Protein AF-A0A3D5G6C8-F1 (afdb_monomer)

Radius of gyration: 21.43 Å; Cα contacts (8 Å, |Δi|>4): 61; chains: 1; bounding box: 63×36×56 Å

Structure (mmCIF, N/CA/C/O backbone):
data_AF-A0A3D5G6C8-F1
#
_entry.id   AF-A0A3D5G6C8-F1
#
loop_
_atom_site.group_PDB
_atom_site.id
_atom_site.type_symbol
_atom_site.label_atom_id
_atom_site.label_alt_id
_atom_site.label_comp_id
_atom_site.label_asym_id
_atom_site.label_entity_id
_atom_site.label_seq_id
_atom_site.pdbx_PDB_ins_code
_atom_site.Cartn_x
_atom_site.Cartn_y
_atom_site.Cartn_z
_atom_site.occupancy
_atom_site.B_iso_or_equiv
_atom_site.auth_seq_id
_atom_site.auth_comp_id
_atom_site.auth_asym_id
_atom_site.auth_atom_id
_atom_site.pdbx_PDB_model_num
ATOM 1 N N . MET A 1 1 ? 30.459 7.943 -32.301 1.00 52.12 1 MET A N 1
ATOM 2 C CA . MET A 1 1 ? 30.209 8.505 -30.955 1.00 52.12 1 MET A CA 1
ATOM 3 C C . MET A 1 1 ? 28.908 9.311 -30.870 1.00 52.12 1 MET A C 1
ATOM 5 O O . MET A 1 1 ? 28.359 9.379 -29.791 1.00 52.12 1 MET A O 1
ATOM 9 N N . ILE A 1 2 ? 28.365 9.809 -31.990 1.00 54.75 2 ILE A N 1
ATOM 10 C CA . ILE A 1 2 ? 27.192 10.709 -32.051 1.00 54.75 2 ILE A CA 1
ATOM 11 C C . ILE A 1 2 ? 25.845 10.044 -31.658 1.00 54.75 2 ILE A C 1
ATOM 13 O O . ILE A 1 2 ? 25.001 10.694 -31.060 1.00 54.75 2 ILE A O 1
ATOM 17 N N . LYS A 1 3 ? 25.656 8.734 -31.893 1.00 56.06 3 LYS A N 1
ATOM 18 C CA . LYS A 1 3 ? 24.378 8.034 -31.607 1.00 56.06 3 LYS A CA 1
ATOM 19 C C . LYS A 1 3 ? 23.972 7.964 -30.126 1.00 56.06 3 LYS A C 1
ATOM 21 O O . LYS A 1 3 ? 22.786 7.968 -29.829 1.00 56.06 3 LYS A O 1
ATOM 26 N N . LYS A 1 4 ? 24.935 7.878 -29.199 1.00 59.69 4 LYS A N 1
ATOM 27 C CA . LYS A 1 4 ? 24.633 7.794 -27.755 1.00 59.69 4 LYS A CA 1
ATOM 28 C C . LYS A 1 4 ? 24.090 9.113 -27.204 1.00 59.69 4 LYS A C 1
ATOM 30 O O . LYS A 1 4 ? 23.279 9.105 -26.281 1.00 59.69 4 LYS A O 1
ATOM 35 N N . ASP A 1 5 ? 24.518 10.230 -27.781 1.00 65.62 5 ASP A N 1
ATOM 36 C CA . ASP A 1 5 ? 24.076 11.552 -27.347 1.00 65.62 5 ASP A CA 1
ATOM 37 C C . ASP A 1 5 ? 22.628 11.811 -27.802 1.00 65.62 5 ASP A C 1
ATOM 39 O O . ASP A 1 5 ? 21.833 12.333 -27.031 1.00 65.62 5 ASP A O 1
ATOM 43 N N . GLU A 1 6 ? 22.227 11.337 -28.987 1.00 71.25 6 GLU A N 1
ATOM 44 C CA . GLU A 1 6 ? 20.828 11.419 -29.445 1.00 71.25 6 GLU A CA 1
ATOM 45 C C . GLU A 1 6 ? 19.871 10.549 -28.612 1.00 71.25 6 GLU A C 1
ATOM 47 O O . GLU A 1 6 ? 18.798 11.013 -28.230 1.00 71.25 6 GLU A O 1
ATOM 52 N N . GLU A 1 7 ? 20.263 9.317 -28.267 1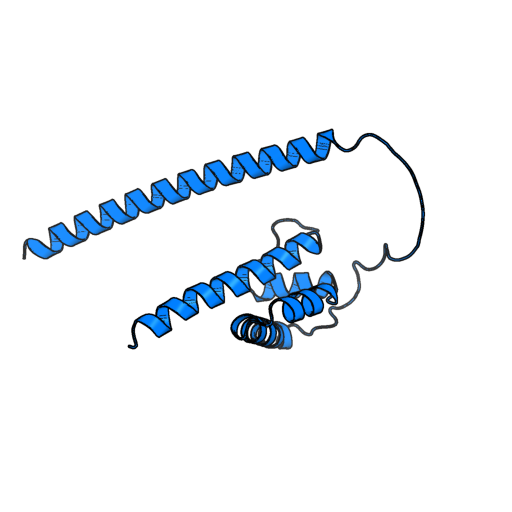.00 74.56 7 GLU A N 1
ATOM 53 C CA . GLU A 1 7 ? 19.451 8.427 -27.417 1.00 74.56 7 GLU A CA 1
ATOM 54 C C . GLU A 1 7 ? 19.250 9.005 -26.008 1.00 74.56 7 GLU A C 1
ATOM 56 O O . GLU A 1 7 ? 18.161 8.930 -25.443 1.00 74.56 7 GLU A O 1
ATOM 61 N N . THR A 1 8 ? 20.284 9.623 -25.430 1.00 78.19 8 THR A N 1
ATOM 62 C CA . THR A 1 8 ? 20.162 10.255 -24.106 1.00 78.19 8 THR A CA 1
ATOM 63 C C . THR A 1 8 ? 19.279 11.499 -24.132 1.00 78.19 8 THR A C 1
ATOM 65 O O . THR A 1 8 ? 18.521 11.710 -23.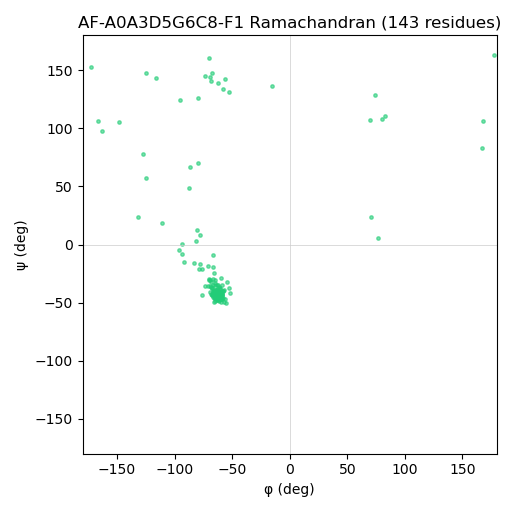186 1.00 78.19 8 THR A O 1
ATOM 68 N N . VAL A 1 9 ? 19.311 12.286 -25.211 1.00 81.12 9 VAL A N 1
ATOM 69 C CA . VAL A 1 9 ? 18.403 13.428 -25.401 1.00 81.12 9 VAL A CA 1
ATOM 70 C C . VAL A 1 9 ? 16.950 12.960 -25.516 1.00 81.12 9 VAL A C 1
ATOM 72 O O . VAL A 1 9 ? 16.093 13.504 -24.820 1.00 81.12 9 VAL A O 1
ATOM 75 N N . GLN A 1 10 ? 16.680 11.907 -26.292 1.00 83.88 10 GLN A N 1
ATOM 76 C CA . GLN A 1 10 ? 15.334 11.325 -26.404 1.00 83.88 10 GLN A CA 1
ATOM 77 C C . GLN A 1 10 ? 14.820 10.804 -25.056 1.00 83.88 10 GLN A C 1
ATOM 79 O O . GLN A 1 10 ? 13.696 11.103 -24.661 1.00 83.88 10 GLN A O 1
ATOM 84 N N . LEU A 1 11 ? 15.660 10.111 -24.282 1.00 85.81 11 LEU A N 1
ATOM 85 C CA . LEU A 1 11 ? 15.288 9.652 -22.939 1.00 85.81 11 LEU A CA 1
ATOM 86 C C . LEU A 1 11 ? 14.993 10.817 -21.979 1.00 85.81 11 LEU A C 1
ATOM 88 O O . LEU A 1 11 ? 14.120 10.708 -21.118 1.00 85.81 11 LEU A O 1
ATOM 92 N N . VAL A 1 12 ? 15.701 11.944 -22.101 1.00 88.69 12 VAL A N 1
ATOM 93 C CA . VAL A 1 12 ? 15.432 13.148 -21.297 1.00 88.69 12 VAL A CA 1
ATOM 94 C C . VAL A 1 12 ? 14.097 13.793 -21.681 1.00 88.69 12 VAL A C 1
ATOM 96 O O . VAL A 1 12 ? 13.377 14.267 -20.792 1.00 88.69 12 VAL A O 1
ATOM 99 N N . GLU A 1 13 ? 13.738 13.785 -22.964 1.00 90.00 13 GLU A N 1
ATOM 100 C CA . GLU A 1 13 ? 12.421 14.224 -23.437 1.00 90.00 13 GLU A CA 1
ATOM 101 C C . GLU A 1 13 ? 11.307 13.314 -22.911 1.00 90.00 13 GLU A C 1
ATOM 103 O O . GLU A 1 13 ? 10.369 13.814 -22.288 1.00 90.00 13 GLU A O 1
ATOM 108 N N . GLU A 1 14 ? 11.458 11.992 -23.023 1.00 87.19 14 GLU A N 1
ATOM 109 C CA . GLU A 1 14 ? 10.498 11.019 -22.482 1.00 87.19 14 GLU A CA 1
ATOM 110 C C . GLU A 1 14 ? 10.316 11.176 -20.962 1.00 87.19 14 GLU A C 1
ATOM 112 O O . GLU A 1 14 ? 9.196 11.187 -20.445 1.00 87.19 14 GLU A O 1
ATOM 117 N N . ILE A 1 15 ? 11.409 11.374 -20.213 1.00 92.44 15 ILE A N 1
ATOM 118 C CA . ILE A 1 15 ? 11.350 11.653 -18.769 1.00 92.44 15 ILE A CA 1
ATOM 119 C C . ILE A 1 15 ? 10.576 12.946 -18.491 1.00 92.44 15 ILE A C 1
ATOM 121 O O . ILE A 1 15 ? 9.852 13.038 -17.494 1.00 92.44 15 ILE A O 1
ATOM 125 N N . SER A 1 16 ? 10.749 13.964 -19.330 1.00 89.19 16 SER A N 1
ATOM 126 C CA . SER A 1 16 ? 10.074 15.253 -19.173 1.00 89.19 16 SER A CA 1
ATOM 127 C C . SER A 1 16 ? 8.576 15.134 -19.452 1.00 89.19 16 SER A C 1
ATOM 129 O O . SER A 1 16 ? 7.771 15.650 -18.673 1.00 89.19 16 SER A O 1
ATOM 131 N N . GLU A 1 17 ? 8.195 14.375 -20.477 1.00 93.25 17 GLU A N 1
ATOM 132 C CA . GLU A 1 17 ? 6.800 14.071 -20.793 1.00 93.25 17 GLU A CA 1
ATOM 133 C C . GLU A 1 17 ? 6.126 13.272 -19.665 1.00 93.25 17 GLU A C 1
ATOM 135 O O . GLU A 1 17 ? 5.065 13.657 -19.165 1.00 93.25 17 GLU A O 1
ATOM 140 N N . LEU A 1 18 ? 6.786 12.226 -19.154 1.00 91.25 18 LEU A N 1
ATOM 141 C CA . LEU A 1 18 ? 6.285 11.442 -18.020 1.00 91.25 18 LEU A CA 1
ATOM 142 C C . LEU A 1 18 ? 6.110 12.291 -16.751 1.00 91.25 18 LEU A C 1
ATOM 144 O O . LEU A 1 18 ? 5.139 12.111 -16.006 1.00 91.25 18 LEU A O 1
ATOM 148 N N . LYS A 1 19 ? 7.011 13.249 -16.500 1.00 93.19 19 LYS A N 1
ATOM 149 C CA . LYS A 1 19 ? 6.880 14.202 -15.385 1.00 93.19 19 LYS A CA 1
ATOM 150 C C . LYS A 1 19 ? 5.662 15.109 -15.547 1.00 93.19 19 LYS A C 1
ATOM 152 O O . LYS A 1 19 ? 4.991 15.385 -14.549 1.00 93.19 19 LYS A O 1
ATOM 157 N N . GLU A 1 20 ? 5.353 15.555 -16.761 1.00 89.88 20 GLU A N 1
ATOM 158 C CA . GLU A 1 20 ? 4.153 16.357 -17.021 1.00 89.88 20 GLU A CA 1
ATOM 159 C C . GLU A 1 20 ? 2.866 15.553 -16.846 1.00 89.88 20 GLU A C 1
ATOM 161 O O . GLU A 1 20 ? 1.947 16.015 -16.160 1.00 89.88 20 GLU A O 1
ATOM 166 N N . ILE A 1 21 ? 2.829 14.313 -17.340 1.00 91.69 21 ILE A N 1
ATOM 167 C CA . ILE A 1 21 ? 1.700 13.400 -17.117 1.00 91.69 21 ILE A CA 1
ATOM 168 C C . ILE A 1 21 ? 1.477 13.198 -15.612 1.00 91.69 21 ILE A C 1
ATOM 170 O O . ILE A 1 21 ? 0.353 13.323 -15.117 1.00 91.69 21 ILE A O 1
ATOM 174 N N . LEU A 1 22 ? 2.543 12.961 -14.842 1.00 91.19 22 LEU A N 1
ATOM 175 C CA . LEU A 1 22 ? 2.454 12.772 -13.393 1.00 91.19 22 LEU A CA 1
ATOM 176 C C . LEU A 1 22 ? 1.958 14.034 -12.667 1.00 91.19 22 LEU A C 1
ATOM 178 O O . LEU A 1 22 ? 1.138 13.942 -11.744 1.00 91.19 22 LEU A O 1
ATOM 182 N N . ARG A 1 23 ? 2.393 15.224 -13.102 1.00 92.75 23 ARG A N 1
ATOM 183 C CA . ARG A 1 23 ? 1.868 16.506 -12.602 1.00 92.75 23 ARG A CA 1
ATOM 184 C C . ARG A 1 23 ? 0.384 16.659 -12.909 1.00 92.75 23 ARG A C 1
ATOM 186 O O . ARG A 1 23 ? -0.374 17.110 -12.050 1.00 92.75 23 ARG A O 1
ATOM 193 N N . GLU A 1 24 ? -0.056 16.284 -14.103 1.00 89.06 24 GLU A N 1
ATOM 194 C CA . GLU A 1 24 ? -1.461 16.371 -14.487 1.00 89.06 24 GLU A CA 1
ATOM 195 C C . GLU A 1 24 ? -2.345 15.408 -13.690 1.00 89.06 24 GLU A C 1
ATOM 197 O O . GLU A 1 24 ? -3.379 15.823 -13.158 1.00 89.06 24 GLU A O 1
ATOM 202 N N . VAL A 1 25 ? -1.915 14.154 -13.535 1.00 92.06 25 VAL A N 1
ATOM 203 C CA . VAL A 1 25 ? -2.598 13.160 -12.697 1.00 92.06 25 VAL A CA 1
ATOM 204 C C . VAL A 1 25 ? -2.695 13.655 -11.256 1.00 92.06 25 VAL A C 1
ATOM 206 O O . VAL A 1 25 ? -3.773 13.596 -10.665 1.00 92.06 25 VAL A O 1
ATOM 209 N N . SER A 1 26 ? -1.620 14.236 -10.717 1.00 88.75 26 SER A N 1
ATOM 210 C CA . SER A 1 26 ? -1.617 14.830 -9.374 1.00 88.75 26 SER A CA 1
ATOM 211 C C . SER A 1 26 ? -2.636 15.969 -9.254 1.00 88.75 26 SER A C 1
ATOM 213 O O . SER A 1 26 ? -3.429 15.997 -8.316 1.00 88.75 26 SER A O 1
ATOM 215 N N . ARG A 1 27 ? -2.698 16.879 -10.240 1.00 92.62 27 ARG A N 1
ATOM 216 C CA . ARG A 1 27 ? -3.702 17.961 -10.285 1.00 92.62 27 ARG A CA 1
ATOM 217 C C . ARG A 1 27 ? -5.133 17.415 -10.335 1.00 92.62 27 ARG A C 1
ATOM 219 O O . ARG A 1 27 ? -6.010 17.931 -9.638 1.00 92.62 27 ARG A O 1
ATOM 226 N N . LYS A 1 28 ? -5.381 16.386 -11.151 1.00 91.19 28 LYS A N 1
ATOM 227 C CA . LYS A 1 28 ? -6.688 15.719 -11.268 1.00 91.19 28 LYS A CA 1
ATOM 228 C C . LYS A 1 28 ? -7.087 15.049 -9.952 1.00 91.19 28 LYS A C 1
ATOM 230 O O . LYS A 1 28 ? -8.215 15.244 -9.502 1.00 91.19 28 LYS A O 1
ATOM 235 N N . LEU A 1 29 ? -6.158 14.354 -9.298 1.00 87.00 29 LEU A N 1
ATOM 236 C CA . LEU A 1 29 ? -6.380 13.726 -7.998 1.00 87.00 29 LEU A CA 1
ATOM 237 C C . LEU A 1 29 ? -6.762 14.762 -6.933 1.00 87.00 29 LEU A C 1
ATOM 239 O O . LEU A 1 29 ? -7.805 14.620 -6.300 1.00 87.00 29 LEU A O 1
ATOM 243 N N . THR A 1 30 ? -6.007 15.859 -6.814 1.00 87.38 30 THR A N 1
ATOM 244 C CA . THR A 1 30 ? -6.315 16.944 -5.866 1.00 87.38 30 THR A CA 1
ATOM 245 C C . THR A 1 30 ? -7.707 17.538 -6.101 1.00 87.38 30 THR A C 1
ATOM 247 O O . THR A 1 30 ? -8.438 17.821 -5.146 1.00 87.38 30 THR A O 1
ATOM 250 N N . ARG A 1 31 ? -8.125 17.714 -7.364 1.00 86.00 31 ARG A N 1
ATOM 251 C CA . ARG A 1 31 ? -9.479 18.197 -7.699 1.00 86.00 31 ARG A CA 1
ATOM 252 C C . ARG A 1 31 ? -10.561 17.226 -7.228 1.00 86.00 31 ARG A C 1
ATOM 254 O O . ARG A 1 31 ? -11.519 17.673 -6.598 1.00 86.00 31 ARG A O 1
ATOM 261 N N . ILE A 1 32 ? -10.385 15.928 -7.482 1.00 86.38 32 ILE A N 1
ATOM 262 C CA . ILE A 1 32 ? -11.312 14.875 -7.041 1.00 86.38 32 ILE A CA 1
ATOM 263 C C . ILE A 1 32 ? -11.397 14.853 -5.513 1.00 86.38 32 ILE A C 1
ATOM 265 O O . ILE A 1 32 ? -12.491 14.904 -4.958 1.00 86.38 32 ILE A O 1
ATOM 269 N N . GLU A 1 33 ? -10.262 14.863 -4.813 1.00 79.25 33 GLU A N 1
ATOM 270 C CA . GLU A 1 33 ? -10.231 14.901 -3.348 1.00 79.25 33 GLU A CA 1
ATOM 271 C C . GLU A 1 33 ? -10.959 16.128 -2.788 1.00 79.25 33 GLU A C 1
ATOM 273 O O . GLU A 1 33 ? -11.704 16.029 -1.812 1.00 79.25 33 GLU A O 1
ATOM 278 N N . THR A 1 34 ? -10.788 17.285 -3.429 1.00 80.06 34 THR A N 1
ATOM 279 C CA . THR A 1 34 ? -11.464 18.528 -3.038 1.00 80.06 34 THR A CA 1
ATOM 280 C C . THR A 1 34 ? -12.975 18.453 -3.285 1.00 80.06 34 THR A C 1
ATOM 282 O O . THR A 1 34 ? -13.760 18.966 -2.486 1.00 80.06 34 THR A O 1
ATOM 285 N N . GLN A 1 35 ? -13.414 17.820 -4.375 1.00 76.12 35 GLN A N 1
ATOM 286 C CA . GLN A 1 35 ? -14.836 17.595 -4.658 1.00 76.12 35 GLN A CA 1
ATOM 287 C C . GLN A 1 35 ? -15.464 16.611 -3.669 1.00 76.12 35 GLN A C 1
ATOM 289 O O . GLN A 1 35 ? -16.533 16.896 -3.138 1.00 76.12 35 GLN A O 1
ATOM 294 N N . VAL A 1 36 ? -14.779 15.514 -3.343 1.00 77.19 36 VAL A N 1
ATOM 295 C CA . VAL A 1 36 ? -15.241 14.540 -2.345 1.00 77.19 36 VAL A CA 1
ATOM 296 C C . VAL A 1 36 ? -15.358 15.189 -0.966 1.00 77.19 36 VAL A C 1
ATOM 298 O O . VAL A 1 36 ? -16.388 15.041 -0.314 1.00 77.19 36 VAL A O 1
ATOM 301 N N . LYS A 1 37 ? -14.360 15.973 -0.533 1.00 72.62 37 LYS A N 1
ATOM 302 C CA . LYS A 1 37 ? -14.416 16.700 0.750 1.00 72.62 37 LYS A CA 1
ATOM 303 C C . LYS A 1 37 ? -15.613 17.651 0.824 1.00 72.62 37 LYS A C 1
ATOM 305 O O . LYS A 1 37 ? -16.316 17.653 1.828 1.00 72.62 37 LYS A O 1
ATOM 310 N N . ARG A 1 38 ? -15.873 18.415 -0.244 1.00 65.81 38 ARG A N 1
ATOM 311 C CA . ARG A 1 38 ? -17.012 19.349 -0.310 1.00 65.81 38 ARG A CA 1
ATOM 312 C C . ARG A 1 38 ? -18.367 18.639 -0.414 1.00 65.81 38 ARG A C 1
ATOM 314 O O . ARG A 1 38 ? -19.337 19.092 0.187 1.00 65.81 38 ARG A O 1
ATOM 321 N N . GLY A 1 39 ? -18.436 17.513 -1.126 1.00 54.97 39 GLY A N 1
ATOM 322 C CA . GLY A 1 39 ? -19.646 16.692 -1.226 1.00 54.97 39 GLY A CA 1
ATOM 323 C C . GLY A 1 39 ? -20.019 16.017 0.097 1.00 54.97 39 GLY A C 1
ATOM 324 O O . GLY A 1 39 ? -21.191 15.976 0.459 1.00 54.97 39 GLY A O 1
ATOM 325 N N . VAL A 1 40 ? -19.024 15.573 0.871 1.00 53.56 40 VAL A N 1
ATOM 326 C CA . VAL A 1 40 ? -19.234 14.961 2.195 1.00 53.56 40 VAL A CA 1
ATOM 327 C C . VAL A 1 40 ? -19.743 15.977 3.224 1.00 53.56 40 VAL A C 1
ATOM 329 O O . VAL A 1 40 ? -20.561 15.620 4.067 1.00 53.56 40 VAL A O 1
ATOM 332 N N . THR A 1 41 ? -19.349 17.252 3.135 1.00 49.94 41 THR A N 1
ATOM 333 C CA . THR A 1 41 ? -19.885 18.301 4.024 1.00 49.94 41 THR A CA 1
ATOM 334 C C . THR A 1 41 ? -21.296 18.763 3.654 1.00 49.94 41 THR A C 1
ATOM 336 O O . THR A 1 41 ? -21.991 19.291 4.513 1.00 49.94 41 THR A O 1
ATOM 339 N N . SER A 1 42 ? -21.746 18.557 2.409 1.00 45.69 42 SER A N 1
ATOM 340 C CA . SER A 1 42 ? -23.072 19.009 1.953 1.00 45.69 42 SER A CA 1
ATOM 341 C C . SER A 1 42 ? -24.184 17.964 2.113 1.00 45.69 42 SER A C 1
ATOM 343 O O . SER A 1 42 ? -25.354 18.326 2.034 1.00 45.69 42 SER A O 1
ATOM 345 N N . ALA A 1 43 ? -23.849 16.689 2.337 1.00 47.19 43 ALA A N 1
ATOM 346 C CA . ALA A 1 43 ? -24.827 15.614 2.547 1.00 47.19 43 ALA A CA 1
ATOM 347 C C . ALA A 1 43 ? -25.111 15.315 4.035 1.00 47.19 43 ALA A C 1
ATOM 349 O O . ALA A 1 43 ? -25.980 14.507 4.352 1.00 47.19 43 ALA A O 1
ATOM 350 N N . ALA A 1 44 ? -24.404 15.965 4.964 1.00 43.91 44 ALA A N 1
ATOM 351 C CA . ALA A 1 44 ? -24.624 15.808 6.400 1.00 43.91 44 ALA A CA 1
ATOM 352 C C . ALA A 1 44 ? -25.723 16.766 6.889 1.00 43.91 44 ALA A C 1
ATOM 354 O O . ALA A 1 44 ? -25.477 17.724 7.618 1.00 43.91 44 ALA A O 1
ATOM 355 N N . SER A 1 45 ? -26.958 16.548 6.447 1.00 42.69 45 SER A N 1
ATOM 356 C CA . SER A 1 45 ? -28.139 17.206 7.007 1.00 42.69 45 SER A CA 1
ATOM 357 C C . SER A 1 45 ? -29.340 16.271 6.907 1.00 42.69 45 SER A C 1
ATOM 359 O O . SER A 1 45 ? -29.937 16.174 5.842 1.00 42.69 45 SER A O 1
ATOM 361 N N . LYS A 1 46 ? -29.722 15.695 8.063 1.00 46.09 46 LYS A N 1
ATOM 362 C CA . LYS A 1 46 ? -30.972 14.947 8.342 1.00 46.09 46 LYS A CA 1
ATOM 363 C C . LYS A 1 46 ? -30.970 13.535 7.706 1.00 46.09 46 LYS A C 1
ATOM 365 O O . LYS A 1 46 ? -30.611 13.386 6.553 1.00 46.09 46 LYS A O 1
ATOM 370 N N . THR A 1 47 ? -31.253 12.420 8.382 1.00 40.91 47 THR A N 1
ATOM 371 C CA . THR A 1 47 ? -32.251 12.124 9.422 1.00 40.91 47 THR A CA 1
ATOM 372 C C . THR A 1 47 ? -32.002 10.713 9.990 1.00 40.91 47 THR A C 1
ATOM 374 O O . THR A 1 47 ? -31.598 9.824 9.250 1.00 40.91 47 THR A O 1
ATOM 377 N N . SER A 1 48 ? -32.414 10.530 11.248 1.00 36.19 48 SER A N 1
ATOM 378 C CA . SER A 1 48 ? -33.033 9.323 11.828 1.00 36.19 48 SER A CA 1
ATOM 379 C C . SER A 1 48 ? -32.176 8.124 12.265 1.00 36.19 48 SER A C 1
ATOM 381 O O . SER A 1 48 ? -31.695 7.317 11.478 1.00 36.19 48 SER A O 1
ATOM 383 N N . GLU A 1 49 ? -32.118 8.027 13.593 1.00 47.81 49 GLU A N 1
ATOM 384 C CA . GLU A 1 49 ? -32.077 6.876 14.504 1.00 47.81 49 GLU A CA 1
ATOM 385 C C . GLU A 1 49 ? -32.457 5.493 13.947 1.00 47.81 49 GLU A C 1
ATOM 387 O O . GLU A 1 49 ? -33.497 5.350 13.305 1.00 47.81 49 GLU A O 1
ATOM 392 N N . LEU A 1 50 ? -31.666 4.468 14.316 1.00 45.47 50 LEU A N 1
ATOM 393 C CA . LEU A 1 50 ? -32.056 3.280 15.118 1.00 45.47 50 LEU A CA 1
ATOM 394 C C . LEU A 1 50 ? -30.850 2.300 15.262 1.00 45.47 50 LEU A C 1
ATOM 396 O O . LEU A 1 50 ? -29.838 2.485 14.585 1.00 45.47 50 LEU A O 1
ATOM 400 N N . PRO A 1 51 ? -30.860 1.343 16.219 1.00 56.88 51 PRO A N 1
ATOM 401 C CA . PRO A 1 51 ? -29.806 1.221 17.223 1.00 56.88 51 PRO A CA 1
ATOM 402 C C . PRO A 1 51 ? -29.154 -0.173 17.263 1.00 56.88 51 PRO A C 1
ATOM 404 O O . PRO A 1 51 ? -29.818 -1.184 17.070 1.00 56.88 51 PRO A O 1
ATO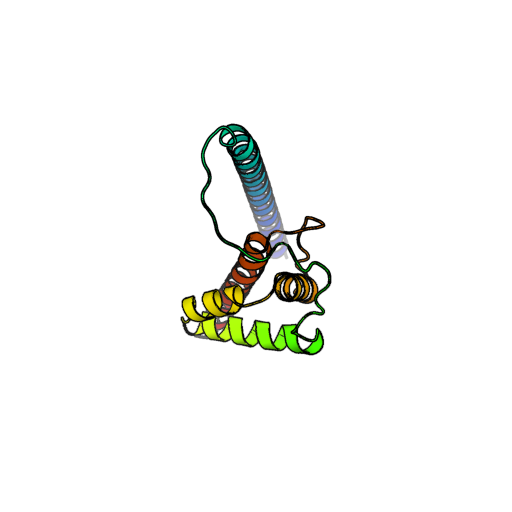M 407 N N . ASN A 1 52 ? -27.862 -0.231 17.581 1.00 33.69 52 ASN A N 1
ATOM 408 C CA . ASN A 1 52 ? -27.207 -1.286 18.375 1.00 33.69 52 ASN A CA 1
ATOM 409 C C . ASN A 1 52 ? -25.697 -1.094 18.231 1.00 33.69 52 ASN A C 1
ATOM 411 O O . ASN A 1 52 ? -25.142 -1.173 17.144 1.00 33.69 52 ASN A O 1
ATOM 415 N N . SER A 1 53 ? -25.054 -0.604 19.284 1.00 35.59 53 SER A N 1
ATOM 416 C CA . SER A 1 53 ? -24.380 -1.439 20.286 1.00 35.59 53 SER A CA 1
ATOM 417 C C . SER A 1 53 ? -22.980 -1.844 19.832 1.00 35.59 53 SER A C 1
ATOM 419 O O . SER A 1 53 ? -22.822 -2.691 18.966 1.00 35.59 53 SER A O 1
ATOM 421 N N . GLN A 1 54 ? -22.001 -1.255 20.534 1.00 43.75 54 GLN A N 1
ATOM 422 C CA . GLN A 1 54 ? -20.629 -1.745 20.729 1.00 43.75 54 GLN A CA 1
ATOM 423 C C . GLN A 1 54 ? -19.768 -1.700 19.446 1.00 43.75 54 GLN A C 1
ATOM 425 O O . GLN A 1 54 ? -19.944 -2.481 18.529 1.00 43.75 54 GLN A O 1
ATOM 430 N N . THR A 1 55 ? -18.792 -0.810 19.271 1.00 43.62 55 THR A N 1
ATOM 431 C CA . THR A 1 55 ? -17.701 -0.491 20.196 1.00 43.62 55 THR A CA 1
ATOM 432 C C . THR A 1 55 ? -17.067 0.854 19.817 1.00 43.62 55 THR A C 1
ATOM 434 O O . THR A 1 55 ? -16.162 0.952 18.992 1.00 43.62 55 THR A O 1
ATOM 437 N N . ALA A 1 56 ? -17.490 1.919 20.495 1.00 42.84 56 ALA A N 1
ATOM 438 C CA . ALA A 1 56 ? -16.619 3.062 20.743 1.00 42.84 56 ALA A CA 1
ATOM 439 C C . ALA A 1 56 ? -15.704 2.704 21.924 1.00 42.84 56 AL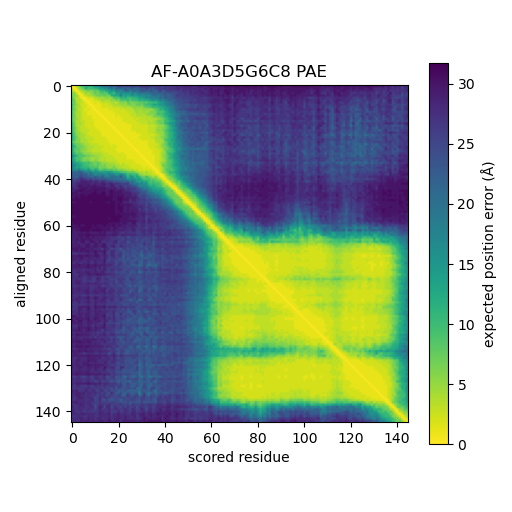A A C 1
ATOM 441 O O . ALA A 1 56 ? -15.896 3.173 23.037 1.00 42.84 56 ALA A O 1
ATOM 442 N N . ALA A 1 57 ? -14.768 1.786 21.703 1.00 47.25 57 ALA A N 1
ATOM 443 C CA . ALA A 1 57 ? -13.684 1.483 22.626 1.00 47.25 57 ALA A CA 1
ATOM 444 C C . ALA A 1 57 ? -12.667 0.636 21.865 1.00 47.25 57 ALA A C 1
ATOM 446 O O . ALA A 1 57 ? -12.944 -0.514 21.540 1.00 47.25 57 ALA A O 1
ATOM 447 N N . ASP A 1 58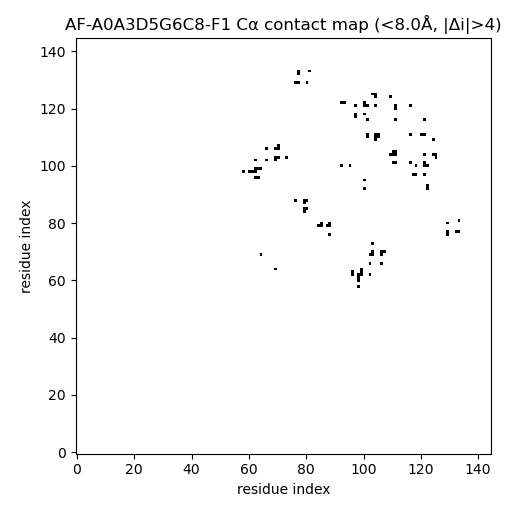 ? -11.531 1.227 21.509 1.00 41.44 58 ASP A N 1
ATOM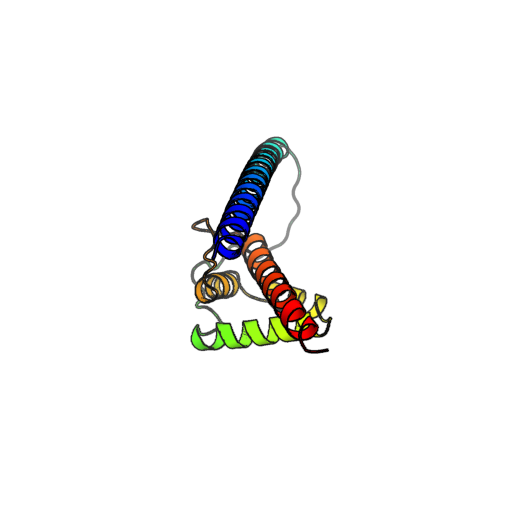 448 C CA . ASP A 1 58 ? -10.251 0.838 22.108 1.00 41.44 58 ASP A CA 1
ATOM 449 C C . ASP A 1 58 ? -9.098 1.435 21.285 1.00 41.44 58 ASP A C 1
ATOM 451 O O . ASP A 1 58 ? -8.514 0.804 20.409 1.00 41.44 58 ASP A O 1
ATOM 455 N N . VAL A 1 59 ? -8.768 2.698 21.565 1.00 46.16 59 VAL A N 1
ATOM 456 C CA . VAL A 1 59 ? -7.529 3.339 21.080 1.00 46.16 59 VAL A CA 1
ATOM 457 C C . VAL A 1 59 ? -6.322 2.878 21.931 1.00 46.16 59 VAL A C 1
ATOM 459 O O . VAL A 1 59 ? -5.222 3.403 21.797 1.00 46.16 59 VAL A O 1
ATOM 462 N N . LYS A 1 60 ? -6.495 1.886 22.820 1.00 45.16 60 LYS A N 1
ATOM 463 C CA . LYS A 1 60 ? -5.458 1.358 23.715 1.00 45.16 60 LYS A CA 1
ATOM 464 C C . LYS A 1 60 ? -5.372 -0.176 23.712 1.00 45.16 60 LYS A C 1
ATOM 466 O O . LYS A 1 60 ? -4.827 -0.740 24.660 1.00 45.16 60 LYS A O 1
ATOM 471 N N . LYS A 1 61 ? -5.822 -0.860 22.653 1.00 45.69 61 LYS A N 1
ATOM 472 C CA . LYS A 1 61 ? -5.533 -2.292 22.518 1.00 45.69 61 LYS A CA 1
ATOM 473 C C . LYS A 1 61 ? -4.111 -2.470 21.997 1.00 45.69 61 LYS A C 1
ATOM 475 O O . LYS A 1 61 ? -3.814 -1.893 20.944 1.00 45.69 61 LYS A O 1
ATOM 480 N N . PRO A 1 62 ? -3.243 -3.251 22.667 1.00 51.12 62 PRO A N 1
ATOM 481 C CA . PRO A 1 62 ? -2.007 -3.695 22.040 1.00 51.12 62 PRO A CA 1
ATOM 482 C C . PRO A 1 62 ? -2.356 -4.425 20.739 1.00 51.12 62 PRO A C 1
ATOM 484 O O . PRO A 1 62 ? -3.389 -5.097 20.659 1.00 51.12 62 PRO A O 1
ATOM 487 N N . ALA A 1 63 ? -1.530 -4.242 19.710 1.00 56.81 63 ALA A N 1
ATOM 488 C CA . ALA A 1 63 ? -1.684 -4.978 18.464 1.00 56.81 63 ALA A CA 1
ATOM 489 C C . ALA A 1 63 ? -1.733 -6.480 18.784 1.00 56.81 63 ALA A C 1
ATOM 491 O O . ALA A 1 63 ? -0.904 -6.982 19.544 1.00 56.81 63 ALA A O 1
ATOM 492 N N . ASN A 1 64 ? -2.718 -7.189 18.230 1.00 65.44 64 ASN A N 1
ATOM 493 C CA . ASN A 1 64 ? -2.748 -8.649 18.334 1.00 65.44 64 ASN A CA 1
ATOM 494 C C . ASN A 1 64 ? -1.641 -9.263 17.464 1.00 65.44 64 ASN A C 1
ATOM 496 O O . ASN A 1 64 ? -1.285 -10.424 17.649 1.00 65.44 64 ASN A O 1
ATOM 500 N N . LEU A 1 65 ? -1.117 -8.487 16.509 1.00 67.25 65 LEU A N 1
ATOM 501 C CA . LEU A 1 65 ? 0.044 -8.835 15.707 1.00 67.25 65 LEU A CA 1
ATOM 502 C C . LEU A 1 65 ? 1.330 -8.242 16.310 1.00 67.25 65 LEU A C 1
ATOM 504 O O . LEU A 1 65 ? 1.416 -7.019 16.449 1.00 67.25 65 LEU A O 1
ATOM 508 N N . PRO A 1 66 ? 2.361 -9.052 16.604 1.00 73.69 66 PRO A N 1
ATOM 509 C CA . PRO A 1 66 ? 3.690 -8.518 16.877 1.00 73.69 66 PRO A CA 1
ATOM 510 C C . PRO A 1 66 ? 4.294 -7.945 15.588 1.00 73.69 66 PRO A C 1
ATOM 512 O O . PRO A 1 66 ? 4.093 -8.503 14.507 1.00 73.69 66 PRO A O 1
ATOM 515 N N . ALA A 1 67 ? 5.053 -6.850 15.705 1.00 71.75 67 ALA A N 1
ATOM 516 C CA . ALA A 1 67 ? 5.673 -6.157 14.567 1.00 71.75 67 ALA A CA 1
ATOM 517 C C . ALA A 1 67 ? 6.497 -7.109 13.677 1.00 71.75 67 ALA A C 1
ATOM 519 O O . ALA A 1 67 ? 6.411 -7.058 12.453 1.00 71.75 67 ALA A O 1
ATOM 520 N N . GLU A 1 68 ? 7.188 -8.065 14.299 1.00 76.50 68 GLU A N 1
ATOM 521 C CA . GLU A 1 68 ? 7.997 -9.095 13.637 1.00 76.50 68 GLU A CA 1
ATOM 522 C C . GLU A 1 68 ? 7.194 -9.986 12.670 1.00 76.50 68 GLU A C 1
ATOM 524 O O . GLU A 1 68 ? 7.733 -10.460 11.673 1.00 76.50 68 GLU A O 1
ATOM 529 N N . GLN A 1 69 ? 5.895 -10.192 12.918 1.00 82.25 69 GLN A N 1
ATOM 530 C CA . GLN A 1 69 ? 5.036 -11.047 12.085 1.00 82.25 69 GLN A CA 1
ATOM 531 C C . GLN A 1 69 ? 4.285 -10.276 10.994 1.00 82.25 69 GLN A C 1
ATOM 533 O O . GLN A 1 69 ? 3.661 -10.880 10.122 1.00 82.25 69 GLN A O 1
ATOM 538 N N . VAL A 1 70 ? 4.335 -8.943 11.000 1.00 86.19 70 VAL A N 1
ATOM 539 C CA . VAL A 1 70 ? 3.557 -8.104 10.075 1.00 86.19 70 VAL A CA 1
ATOM 540 C C . VAL A 1 70 ? 3.932 -8.359 8.622 1.00 86.19 70 VAL A C 1
ATOM 542 O O . VAL A 1 70 ? 3.047 -8.517 7.778 1.00 86.19 70 VAL A O 1
ATOM 545 N N . LEU A 1 71 ? 5.233 -8.441 8.333 1.00 86.31 71 LEU A N 1
ATOM 546 C CA . LEU A 1 71 ? 5.728 -8.707 6.983 1.00 86.31 71 LEU A CA 1
ATOM 547 C C . LEU A 1 71 ? 5.335 -10.106 6.507 1.00 86.31 71 LEU A C 1
ATOM 549 O O . LEU A 1 71 ? 4.910 -10.260 5.364 1.00 86.31 71 LEU A O 1
ATOM 553 N N . GLN A 1 72 ? 5.397 -11.107 7.388 1.00 87.69 72 GLN A N 1
ATOM 554 C CA . GLN A 1 72 ? 4.977 -12.471 7.069 1.00 87.69 72 GLN A CA 1
ATOM 555 C C . GLN A 1 72 ? 3.481 -12.529 6.735 1.00 87.69 72 GLN A C 1
ATOM 557 O O . GLN A 1 72 ? 3.096 -13.066 5.698 1.00 87.69 72 GLN A O 1
ATOM 562 N N . VAL A 1 73 ? 2.635 -11.912 7.563 1.00 89.81 73 VAL A N 1
ATOM 563 C CA . VAL A 1 73 ? 1.185 -11.859 7.324 1.00 89.81 73 VAL A CA 1
ATOM 564 C C . VAL A 1 73 ? 0.867 -11.094 6.040 1.00 89.81 73 VAL A C 1
ATOM 566 O O . VAL A 1 73 ? 0.003 -11.512 5.269 1.00 89.81 73 VAL A O 1
ATOM 569 N N . TYR A 1 74 ? 1.571 -9.995 5.767 1.00 92.19 74 TYR A N 1
ATOM 570 C CA . TYR A 1 74 ? 1.430 -9.279 4.502 1.00 92.19 74 TYR A CA 1
ATOM 571 C C . TYR A 1 74 ? 1.797 -10.161 3.298 1.00 92.19 74 TYR A C 1
ATOM 573 O O . TYR A 1 74 ? 1.057 -10.187 2.314 1.00 92.19 74 TYR A O 1
ATOM 581 N N . GLU A 1 75 ? 2.898 -10.908 3.373 1.00 91.25 75 GLU A N 1
ATOM 582 C CA . GLU A 1 75 ? 3.326 -11.820 2.309 1.00 91.25 75 GLU A CA 1
ATOM 583 C C . GLU A 1 75 ? 2.309 -12.942 2.058 1.00 91.25 75 GLU A C 1
ATOM 585 O O . GLU A 1 75 ? 1.981 -13.231 0.905 1.00 91.25 75 GLU A O 1
ATOM 590 N N . GLU A 1 76 ? 1.712 -13.506 3.110 1.00 92.19 76 GLU A N 1
ATOM 591 C CA . GLU A 1 76 ? 0.615 -14.472 2.980 1.00 92.19 76 GLU A CA 1
ATOM 592 C C . GLU A 1 76 ? -0.604 -13.870 2.267 1.00 92.19 76 GLU A C 1
ATOM 594 O O . GLU A 1 76 ? -1.181 -14.494 1.370 1.00 92.19 76 GLU A O 1
ATOM 599 N N . LEU A 1 77 ? -0.994 -12.642 2.629 1.00 92.88 77 LEU A N 1
ATOM 600 C CA . LEU A 1 77 ? -2.087 -11.923 1.968 1.00 92.88 77 LEU A CA 1
ATOM 601 C C . LEU A 1 77 ? -1.761 -11.638 0.499 1.00 92.88 77 LEU A C 1
ATOM 603 O O . LEU A 1 77 ? -2.614 -11.821 -0.374 1.00 92.88 77 LEU A O 1
ATOM 607 N N . ARG A 1 78 ? -0.520 -11.241 0.202 1.00 93.31 78 ARG A N 1
ATOM 608 C CA . ARG A 1 78 ? -0.052 -11.008 -1.165 1.00 93.31 78 ARG A CA 1
ATOM 609 C C . ARG A 1 78 ? -0.098 -12.288 -1.996 1.00 93.31 78 ARG A C 1
ATOM 611 O O . ARG A 1 78 ? -0.566 -12.251 -3.133 1.00 93.31 78 ARG A O 1
ATOM 618 N N . LEU A 1 79 ? 0.347 -13.416 -1.444 1.00 91.94 79 LEU A N 1
ATOM 619 C CA . LEU A 1 79 ? 0.347 -14.702 -2.140 1.00 91.94 79 LEU A CA 1
ATOM 620 C C . LEU A 1 79 ? -1.079 -15.205 -2.399 1.00 91.94 79 LEU A C 1
ATOM 622 O O . LEU A 1 79 ? -1.378 -15.677 -3.495 1.00 91.94 79 LEU A O 1
ATOM 626 N N . LYS A 1 80 ? -1.995 -15.034 -1.439 1.00 89.69 80 LYS A N 1
ATOM 627 C CA . LYS A 1 80 ? -3.424 -15.316 -1.648 1.00 89.69 80 LYS A CA 1
ATOM 628 C C . LYS A 1 80 ? -4.007 -14.468 -2.777 1.00 89.69 80 LYS A C 1
ATOM 630 O O . LYS A 1 80 ? -4.677 -15.012 -3.653 1.00 89.69 80 LYS A O 1
ATOM 635 N N . ALA A 1 81 ? -3.699 -13.171 -2.808 1.00 90.44 81 ALA A N 1
ATOM 636 C CA . ALA A 1 81 ? -4.115 -12.298 -3.903 1.00 90.44 81 ALA A CA 1
ATOM 637 C C . ALA A 1 81 ? -3.508 -12.730 -5.253 1.00 90.44 81 ALA A C 1
ATOM 639 O O . ALA A 1 81 ? -4.226 -12.759 -6.250 1.00 90.44 81 ALA A O 1
ATOM 640 N N . LYS A 1 82 ? -2.231 -13.151 -5.287 1.00 89.06 82 LYS A N 1
ATOM 641 C CA . LYS A 1 82 ? -1.588 -13.727 -6.488 1.00 89.06 82 LYS A CA 1
ATOM 642 C C . LYS A 1 82 ? -2.350 -14.949 -7.012 1.00 89.06 82 LYS A C 1
ATOM 644 O O . LYS A 1 82 ? -2.518 -15.090 -8.217 1.00 89.06 82 LYS A O 1
ATOM 649 N N . ASN A 1 83 ? -2.846 -15.792 -6.109 1.00 90.00 83 ASN A N 1
ATOM 650 C CA . ASN A 1 83 ? -3.601 -17.007 -6.426 1.00 90.00 83 ASN A CA 1
ATOM 651 C C . ASN A 1 83 ? -5.085 -16.746 -6.759 1.00 90.00 83 ASN A C 1
ATOM 653 O O . ASN A 1 83 ? -5.881 -17.682 -6.770 1.00 90.00 83 ASN A O 1
ATOM 657 N N . GLY A 1 84 ? -5.490 -15.488 -6.977 1.00 88.12 84 GLY A N 1
ATOM 658 C CA . GLY A 1 84 ? -6.871 -15.120 -7.306 1.00 88.12 84 GLY A CA 1
ATOM 659 C C . GLY A 1 84 ? -7.839 -15.135 -6.117 1.00 88.12 84 GLY A C 1
ATOM 660 O O . GLY A 1 84 ? -9.033 -14.901 -6.292 1.00 88.12 84 GLY A O 1
ATOM 661 N N . LYS A 1 85 ? -7.351 -15.353 -4.890 1.00 90.88 85 LYS A N 1
ATOM 662 C CA . LYS A 1 85 ? -8.160 -15.391 -3.658 1.00 90.88 85 LYS A CA 1
ATOM 663 C C . LYS A 1 85 ? -8.332 -13.996 -3.050 1.00 90.88 85 LYS A C 1
ATOM 665 O O . LYS A 1 85 ? -8.108 -13.790 -1.858 1.00 90.88 85 LYS A O 1
ATOM 670 N N . GLU A 1 86 ? -8.711 -13.010 -3.864 1.00 88.25 86 GLU A N 1
ATOM 671 C CA . GLU A 1 86 ? -8.843 -11.616 -3.407 1.00 88.25 86 GLU A CA 1
ATOM 672 C C . GLU A 1 86 ? -9.907 -11.448 -2.313 1.00 88.25 86 GLU A C 1
ATOM 674 O O . GLU A 1 86 ? -9.737 -10.642 -1.399 1.00 88.25 86 GLU A O 1
ATOM 679 N N . GLN A 1 87 ? -10.991 -12.221 -2.380 1.00 89.06 87 GLN A N 1
ATOM 680 C CA . GLN A 1 87 ? -12.071 -12.157 -1.399 1.00 89.06 87 GLN A CA 1
ATOM 681 C C . GLN A 1 87 ? -11.603 -12.607 -0.003 1.00 89.06 87 GLN A C 1
ATOM 683 O O . GLN A 1 87 ? -11.851 -11.904 0.975 1.00 89.06 87 GLN A O 1
ATOM 688 N N . GLU A 1 88 ? -10.821 -13.690 0.082 1.00 89.69 88 GLU A N 1
ATOM 689 C CA . GLU A 1 88 ? -10.230 -14.166 1.345 1.00 89.69 88 GLU A CA 1
ATOM 690 C C . GLU A 1 88 ? -9.285 -13.118 1.964 1.00 89.69 88 GLU A C 1
ATOM 692 O O . GLU A 1 88 ? -9.224 -12.952 3.183 1.00 89.69 88 GLU A O 1
ATOM 697 N N . VAL A 1 89 ? -8.546 -12.382 1.125 1.00 90.88 89 VAL A N 1
ATOM 698 C CA . VAL A 1 89 ? -7.660 -11.291 1.567 1.00 90.88 89 VAL A CA 1
ATOM 699 C C . VAL A 1 89 ? -8.472 -10.152 2.176 1.00 90.88 89 VAL A C 1
ATOM 701 O O . VAL A 1 89 ? -8.125 -9.644 3.244 1.00 90.88 89 VAL A O 1
ATOM 704 N N . ARG A 1 90 ? -9.578 -9.768 1.528 1.00 91.50 90 ARG A N 1
ATOM 705 C CA . ARG A 1 90 ? -10.480 -8.724 2.031 1.00 91.50 90 ARG A CA 1
ATOM 706 C C . ARG A 1 90 ? -11.121 -9.133 3.351 1.00 91.50 90 ARG A C 1
ATOM 708 O O . ARG A 1 90 ? -11.129 -8.335 4.281 1.00 91.50 90 ARG A O 1
ATOM 715 N N . GLU A 1 91 ? -11.610 -10.362 3.458 1.00 91.50 91 GLU A N 1
ATOM 716 C CA . GLU A 1 91 ? -12.193 -10.889 4.695 1.00 91.50 91 GLU A CA 1
ATOM 717 C C . GLU A 1 91 ? -11.175 -10.888 5.833 1.00 91.50 91 GLU A C 1
ATOM 719 O O . GLU A 1 91 ? -11.452 -10.360 6.911 1.00 91.50 91 GLU A O 1
ATOM 724 N N . LYS A 1 92 ? -9.950 -11.360 5.576 1.00 90.50 92 LYS A N 1
ATOM 725 C CA . LYS A 1 92 ? -8.883 -11.342 6.579 1.00 90.50 92 LYS A CA 1
ATOM 726 C C . LYS A 1 92 ? -8.573 -9.920 7.052 1.00 90.50 92 LYS A C 1
ATOM 728 O O . LYS A 1 92 ? -8.543 -9.684 8.257 1.00 90.50 92 LYS A O 1
ATOM 733 N N . LEU A 1 93 ? -8.432 -8.959 6.141 1.00 90.50 93 LEU A N 1
ATOM 734 C CA . LEU A 1 93 ? -8.201 -7.553 6.495 1.00 90.50 93 LEU A CA 1
ATOM 735 C C . LEU A 1 93 ? -9.399 -6.902 7.210 1.00 90.50 93 LEU A C 1
ATOM 737 O O . LEU A 1 93 ? -9.207 -6.010 8.033 1.00 90.50 93 LEU A O 1
ATOM 741 N N . LEU A 1 94 ? -10.634 -7.341 6.939 1.00 89.00 94 LEU A N 1
ATOM 742 C CA . LEU A 1 94 ? -11.828 -6.867 7.648 1.00 89.00 94 LEU A CA 1
ATOM 743 C C . LEU A 1 94 ? -11.888 -7.354 9.100 1.00 89.00 94 LEU A C 1
ATOM 745 O O . LEU A 1 94 ? -12.444 -6.640 9.936 1.00 89.00 94 LEU A O 1
ATOM 749 N N . THR A 1 95 ? -11.322 -8.529 9.392 1.00 88.81 95 THR A N 1
ATOM 750 C CA . THR A 1 95 ? -11.231 -9.076 10.759 1.00 88.81 95 THR A CA 1
ATOM 751 C C . THR A 1 95 ? -10.120 -8.448 11.603 1.00 88.81 95 THR A C 1
ATOM 753 O O . THR A 1 95 ? -10.144 -8.571 12.826 1.00 88.81 95 THR A O 1
ATOM 756 N N . MET A 1 96 ? -9.153 -7.766 10.981 1.00 87.56 96 MET A N 1
ATOM 757 C CA . MET A 1 96 ? -8.048 -7.119 11.694 1.00 87.56 96 MET A CA 1
ATOM 758 C C . MET A 1 96 ? -8.506 -5.856 12.427 1.00 87.56 96 MET A C 1
ATOM 760 O O . MET A 1 96 ? -9.370 -5.105 11.956 1.00 87.56 96 MET A O 1
ATOM 764 N N . SER A 1 97 ? -7.903 -5.601 13.590 1.00 87.62 97 SER A N 1
ATOM 765 C CA . SER A 1 97 ? -8.189 -4.386 14.349 1.00 87.62 97 SER A CA 1
ATOM 766 C C . SER A 1 97 ? -7.623 -3.149 13.642 1.00 87.62 97 SER A C 1
ATOM 768 O O . SER A 1 97 ? -6.718 -3.235 12.811 1.00 87.62 97 SER A O 1
ATOM 770 N N . ALA A 1 98 ? -8.138 -1.965 13.984 1.00 85.88 98 ALA A N 1
ATOM 771 C CA . ALA A 1 98 ? -7.586 -0.712 13.468 1.00 85.88 98 ALA A CA 1
ATOM 772 C C . ALA A 1 98 ? -6.102 -0.542 13.848 1.00 85.88 98 ALA A C 1
ATOM 774 O O . ALA A 1 98 ? -5.329 -0.037 13.038 1.00 85.88 98 ALA A O 1
ATOM 775 N N . THR A 1 99 ? -5.706 -1.014 15.034 1.00 85.81 99 THR A N 1
ATOM 776 C CA . THR A 1 99 ? -4.314 -1.017 15.497 1.00 85.81 99 THR A CA 1
ATOM 777 C C . THR A 1 99 ? -3.437 -1.924 14.637 1.00 85.81 99 THR A C 1
ATOM 779 O O . THR A 1 99 ? -2.376 -1.488 14.202 1.00 85.81 99 THR A O 1
ATOM 782 N N . ASP A 1 100 ? -3.894 -3.143 14.329 1.00 84.75 100 ASP A N 1
ATOM 783 C CA . ASP A 1 100 ? -3.139 -4.095 13.498 1.00 84.75 100 ASP A CA 1
ATOM 784 C C . ASP A 1 100 ? -2.975 -3.576 12.061 1.00 84.75 100 ASP A C 1
ATOM 786 O O . ASP A 1 100 ? -1.901 -3.674 11.471 1.00 84.75 100 ASP A O 1
ATOM 790 N N . LEU A 1 101 ? -4.028 -2.969 11.501 1.00 89.69 101 LEU A N 1
ATOM 791 C CA . LEU A 1 101 ? -3.978 -2.350 10.174 1.00 89.69 101 LEU A CA 1
ATOM 792 C C . LEU A 1 101 ? -3.036 -1.140 10.145 1.00 89.69 101 LEU A C 1
ATOM 794 O O . LEU A 1 101 ? -2.309 -0.953 9.169 1.00 89.69 101 LEU A O 1
ATOM 798 N N . ASN A 1 102 ? -3.028 -0.328 11.206 1.00 89.62 102 ASN A N 1
ATOM 799 C CA . ASN A 1 102 ? -2.115 0.805 11.327 1.00 89.62 102 ASN A CA 1
ATOM 800 C C . ASN A 1 102 ? -0.660 0.344 11.441 1.00 89.62 102 ASN A C 1
ATOM 802 O O . ASN A 1 102 ? 0.197 0.863 10.732 1.00 89.62 102 ASN A O 1
ATOM 806 N N . LEU A 1 103 ? -0.401 -0.660 12.284 1.00 88.38 103 LEU A N 1
ATOM 807 C CA . LEU A 1 103 ? 0.912 -1.286 12.411 1.00 88.38 103 LEU A CA 1
ATOM 808 C C . LEU A 1 103 ? 1.387 -1.810 11.050 1.00 88.38 103 LEU A C 1
ATOM 810 O O . LEU A 1 103 ? 2.488 -1.488 10.619 1.00 88.38 103 LEU A O 1
ATOM 814 N N . MET A 1 104 ? 0.515 -2.509 10.319 1.00 90.62 104 MET A N 1
ATOM 815 C CA . MET A 1 104 ? 0.820 -2.988 8.973 1.00 90.62 104 MET A CA 1
ATOM 816 C C . MET A 1 104 ? 1.152 -1.860 7.996 1.00 90.62 104 MET A C 1
ATOM 818 O O . MET A 1 104 ? 2.090 -1.980 7.215 1.00 90.62 104 MET A O 1
ATOM 822 N N . CYS A 1 105 ? 0.440 -0.737 8.048 1.00 89.06 105 CYS A N 1
ATOM 823 C CA . CYS A 1 105 ? 0.759 0.415 7.208 1.00 89.06 105 CYS A CA 1
ATOM 824 C C . CYS A 1 105 ? 2.138 1.013 7.540 1.00 89.06 105 CYS A C 1
ATOM 826 O O . CYS A 1 105 ? 2.875 1.375 6.623 1.00 89.06 105 CYS A O 1
ATOM 828 N N . CYS A 1 106 ? 2.502 1.089 8.823 1.00 88.94 106 CYS A N 1
ATOM 829 C CA . CYS A 1 106 ? 3.806 1.582 9.268 1.00 88.94 106 CYS A CA 1
ATOM 830 C C . CYS A 1 106 ? 4.956 0.670 8.819 1.00 88.94 106 CYS A C 1
ATOM 832 O O . CYS A 1 106 ? 5.895 1.162 8.196 1.00 88.94 106 CYS A O 1
ATOM 834 N N . GLU A 1 107 ? 4.855 -0.641 9.052 1.00 88.62 107 GLU A N 1
ATOM 835 C CA . GLU A 1 107 ? 5.899 -1.612 8.673 1.00 88.62 107 GLU A CA 1
ATOM 836 C C . GLU A 1 107 ? 6.091 -1.709 7.153 1.00 88.62 107 GLU A C 1
ATOM 838 O O . GLU A 1 107 ? 7.191 -1.938 6.660 1.00 88.62 107 GLU A O 1
ATOM 843 N N . LEU A 1 108 ? 5.029 -1.477 6.373 1.00 86.94 108 LEU A N 1
ATOM 844 C CA . LEU A 1 108 ? 5.104 -1.453 4.909 1.00 86.94 108 LEU A CA 1
ATOM 845 C C . LEU A 1 108 ? 5.619 -0.118 4.339 1.00 86.94 108 LEU A C 1
ATOM 847 O O . LEU A 1 108 ? 5.650 0.047 3.115 1.00 86.94 108 LEU A O 1
ATOM 851 N N . GLY A 1 109 ? 5.995 0.840 5.194 1.00 86.69 109 GLY A N 1
ATOM 852 C CA . GLY A 1 109 ? 6.494 2.155 4.786 1.00 86.69 109 GLY A CA 1
ATOM 853 C C . GLY A 1 109 ? 5.421 3.066 4.184 1.00 86.69 109 GLY A C 1
ATOM 854 O O . GLY A 1 109 ? 5.733 3.966 3.406 1.00 86.69 109 GLY A O 1
ATOM 855 N N . MET A 1 110 ? 4.149 2.835 4.515 1.00 88.06 110 MET A N 1
ATOM 856 C CA . MET A 1 110 ? 3.002 3.609 4.031 1.00 88.06 110 MET A CA 1
ATOM 857 C C . MET A 1 110 ? 2.173 4.161 5.199 1.00 88.06 110 MET A C 1
ATOM 859 O O . MET A 1 110 ? 0.973 3.873 5.292 1.00 88.06 110 MET A O 1
ATOM 863 N N . PRO A 1 111 ? 2.779 4.938 6.115 1.00 85.69 111 PRO A N 1
ATOM 864 C CA . PRO A 1 111 ? 2.056 5.473 7.255 1.00 85.69 111 PRO A CA 1
ATOM 865 C C . PRO A 1 111 ? 0.861 6.310 6.769 1.00 85.69 111 PRO A C 1
ATOM 867 O O . PRO A 1 111 ? 1.000 7.124 5.847 1.00 85.69 111 PRO A O 1
ATOM 870 N N . PRO A 1 112 ? -0.334 6.132 7.352 1.00 83.69 112 PRO A N 1
ATOM 871 C CA . PRO A 1 112 ? -1.500 6.892 6.934 1.00 83.69 112 PRO A CA 1
ATOM 872 C C . PRO A 1 112 ? -1.293 8.396 7.167 1.00 83.69 112 PRO A C 1
ATOM 874 O O . PRO A 1 112 ? -0.802 8.812 8.211 1.00 83.69 112 PRO A O 1
ATOM 877 N N . SER A 1 113 ? -1.717 9.238 6.221 1.00 78.69 113 SER A N 1
ATOM 878 C CA . SER A 1 113 ? -1.438 10.688 6.247 1.00 78.69 113 SER A CA 1
ATOM 879 C C . SER A 1 113 ? -2.115 11.466 7.388 1.00 78.69 113 SER A C 1
ATOM 881 O O . SER A 1 113 ? -1.851 12.651 7.569 1.00 78.69 113 SER A O 1
ATOM 883 N N . SER A 1 114 ? -3.026 10.840 8.133 1.00 78.12 114 SER A N 1
ATOM 884 C CA . SER A 1 114 ? -3.778 11.454 9.229 1.00 78.12 114 SER A CA 1
ATOM 885 C C . SER A 1 114 ? -3.446 10.779 10.552 1.00 78.12 114 SER A C 1
ATOM 887 O O . SER A 1 114 ? -3.379 9.557 10.591 1.00 78.12 114 SER A O 1
ATOM 889 N N . LYS A 1 115 ? -3.389 11.552 11.644 1.00 71.25 115 LYS A N 1
ATOM 890 C CA . LYS A 1 115 ? -3.138 11.050 13.009 1.00 71.25 115 LYS A CA 1
ATOM 891 C C . LYS A 1 115 ? -4.103 9.936 13.456 1.00 71.25 115 LYS A C 1
ATOM 893 O O . LYS A 1 115 ? -3.698 9.063 14.207 1.00 71.25 115 LYS A O 1
ATOM 898 N N . ASN A 1 116 ? -5.354 9.969 12.987 1.00 74.31 116 ASN A N 1
ATOM 899 C CA . ASN A 1 116 ? -6.379 8.952 13.252 1.00 74.31 116 ASN A CA 1
ATOM 900 C C . ASN A 1 116 ? -6.988 8.475 11.925 1.00 74.31 116 ASN A C 1
ATOM 902 O O . ASN A 1 116 ? -8.057 8.947 11.526 1.00 74.31 116 ASN A O 1
ATOM 906 N N . PRO A 1 117 ? -6.290 7.603 11.186 1.00 82.94 117 PRO A N 1
ATOM 907 C CA . PRO A 1 117 ? -6.786 7.112 9.914 1.00 82.94 117 PRO A CA 1
ATOM 908 C C . PRO A 1 117 ? -8.000 6.209 10.122 1.00 82.94 117 PRO A C 1
ATOM 910 O O . PRO A 1 117 ? -8.055 5.400 11.046 1.00 82.94 117 PRO A O 1
ATOM 913 N N . SER A 1 118 ? -8.991 6.326 9.237 1.00 88.50 118 SER A N 1
ATOM 914 C CA . SER A 1 118 ? -10.135 5.420 9.279 1.00 88.50 118 SER A CA 1
ATOM 915 C C . SER A 1 118 ? -9.698 3.999 8.919 1.00 88.50 118 SER A C 1
ATOM 917 O O . SER A 1 118 ? -8.830 3.798 8.064 1.00 88.50 118 SER A O 1
ATOM 919 N N . ARG A 1 119 ? -10.356 2.994 9.513 1.00 88.44 119 ARG A N 1
ATOM 920 C CA . ARG A 1 119 ? -10.112 1.574 9.200 1.00 88.44 119 ARG A CA 1
ATOM 921 C C . ARG A 1 119 ? -10.182 1.305 7.698 1.00 88.44 119 ARG A C 1
ATOM 923 O O . ARG A 1 119 ? -9.328 0.628 7.140 1.00 88.44 119 ARG A O 1
ATOM 930 N N . ARG A 1 120 ? -11.172 1.915 7.039 1.00 87.38 120 ARG A N 1
ATOM 931 C CA . ARG A 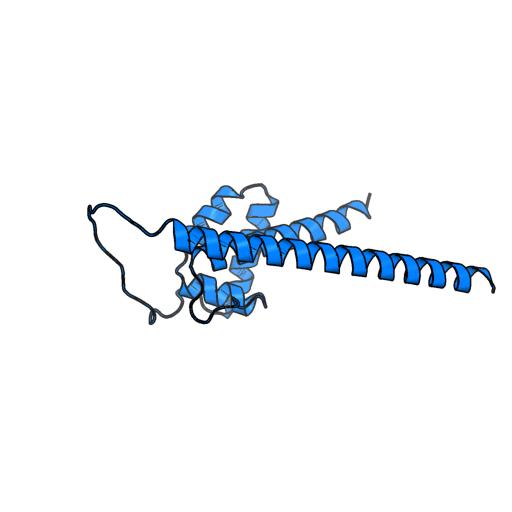1 120 ? -11.361 1.841 5.588 1.00 87.38 120 ARG A CA 1
ATOM 932 C C . ARG A 1 120 ? -10.160 2.396 4.824 1.00 87.38 120 ARG A C 1
ATOM 934 O O . ARG A 1 120 ? -9.757 1.804 3.835 1.00 87.38 120 ARG A O 1
ATOM 941 N N . LYS A 1 121 ? -9.565 3.505 5.269 1.00 87.88 121 LYS A N 1
ATOM 942 C CA . LYS A 1 121 ? -8.404 4.088 4.587 1.00 87.88 121 LYS A CA 1
ATOM 943 C C . LYS A 1 121 ? -7.176 3.183 4.690 1.00 87.88 121 LYS A C 1
ATOM 945 O O . LYS A 1 121 ? -6.511 2.982 3.682 1.00 87.88 121 LYS A O 1
ATOM 950 N N . MET A 1 122 ? -6.912 2.615 5.867 1.00 91.31 122 MET A N 1
ATOM 951 C CA . MET A 1 122 ? -5.803 1.669 6.068 1.00 91.31 122 MET A CA 1
ATOM 952 C C . MET A 1 122 ? -5.994 0.387 5.255 1.00 91.31 122 MET A C 1
ATOM 954 O O . MET A 1 122 ? -5.072 -0.075 4.592 1.00 91.31 122 MET A O 1
ATOM 958 N N . PHE A 1 123 ? -7.221 -0.131 5.228 1.00 91.94 123 PHE A N 1
ATOM 959 C CA . PHE A 1 123 ? -7.596 -1.263 4.388 1.00 91.94 123 PHE A CA 1
ATOM 960 C C . PHE A 1 123 ? -7.284 -1.012 2.903 1.00 91.94 123 PHE A C 1
ATOM 962 O O . PHE A 1 123 ? -6.618 -1.824 2.263 1.00 91.94 123 PHE A O 1
ATOM 969 N N . GLU A 1 124 ? -7.719 0.129 2.359 1.00 91.62 124 GLU A N 1
ATOM 970 C CA . GLU A 1 124 ? -7.469 0.475 0.953 1.00 91.62 124 GLU A CA 1
ATOM 971 C C . GLU A 1 124 ? -5.976 0.674 0.655 1.00 91.62 124 GLU A C 1
ATOM 973 O O . GLU A 1 124 ? -5.519 0.303 -0.426 1.00 91.62 124 GLU A O 1
ATOM 978 N N . LEU A 1 125 ? -5.195 1.207 1.604 1.00 92.62 125 LEU A N 1
ATOM 979 C CA . LEU A 1 125 ? -3.739 1.326 1.461 1.00 92.62 125 LEU A CA 1
ATOM 980 C C . LEU A 1 125 ? -3.074 -0.048 1.319 1.00 92.62 125 LEU A C 1
ATOM 982 O O . LEU A 1 125 ? -2.286 -0.257 0.395 1.00 92.62 125 LEU A O 1
ATOM 986 N N . ILE A 1 126 ? -3.427 -0.997 2.188 1.00 93.94 126 ILE A N 1
ATOM 987 C CA . ILE A 1 126 ? -2.858 -2.350 2.169 1.00 93.94 126 ILE A CA 1
ATOM 988 C C . ILE A 1 126 ? -3.244 -3.080 0.874 1.00 93.94 126 ILE A C 1
ATOM 990 O O . ILE A 1 126 ? -2.378 -3.634 0.197 1.00 93.94 126 ILE A O 1
ATOM 994 N N . ILE A 1 127 ? -4.516 -3.018 0.465 1.00 94.19 127 ILE A N 1
ATOM 995 C CA . ILE A 1 127 ? -4.976 -3.598 -0.809 1.00 94.19 127 ILE A CA 1
ATOM 996 C C . ILE A 1 127 ? -4.263 -2.961 -2.007 1.00 94.19 127 ILE A C 1
ATOM 998 O O . ILE A 1 127 ? -3.821 -3.669 -2.915 1.00 94.19 127 ILE A O 1
ATOM 1002 N N . GLY A 1 128 ? -4.133 -1.633 -2.021 1.00 93.38 128 GLY A N 1
ATOM 1003 C CA . GLY A 1 128 ? -3.434 -0.911 -3.080 1.00 93.38 128 GLY A CA 1
ATOM 1004 C C . GLY A 1 128 ? -1.981 -1.362 -3.216 1.00 93.38 128 GLY A C 1
ATOM 1005 O O . GLY A 1 128 ? -1.514 -1.617 -4.327 1.00 93.38 128 GLY A O 1
ATOM 1006 N N . ARG A 1 129 ? -1.288 -1.549 -2.092 1.00 92.69 129 ARG A N 1
ATOM 1007 C CA . ARG A 1 129 ? 0.096 -2.033 -2.063 1.00 92.69 129 ARG A CA 1
ATOM 1008 C C . ARG A 1 129 ? 0.243 -3.463 -2.560 1.00 92.69 129 ARG A C 1
ATOM 1010 O O . ARG A 1 129 ? 1.154 -3.728 -3.342 1.00 92.69 129 ARG A O 1
ATOM 1017 N N . ILE A 1 130 ? -0.674 -4.356 -2.183 1.00 93.19 130 ILE A N 1
ATOM 1018 C CA . ILE A 1 130 ? -0.714 -5.725 -2.716 1.00 93.19 130 ILE A CA 1
ATOM 1019 C C . ILE A 1 130 ? -0.838 -5.680 -4.242 1.00 93.19 130 ILE A C 1
ATOM 1021 O O . ILE A 1 130 ? -0.034 -6.291 -4.941 1.00 93.19 130 ILE A O 1
ATOM 1025 N N . LYS A 1 131 ? -1.781 -4.894 -4.777 1.00 91.88 131 LYS A N 1
ATOM 1026 C CA . LYS A 1 131 ? -1.969 -4.749 -6.231 1.00 91.88 131 LYS A CA 1
ATOM 1027 C C . LYS A 1 131 ? -0.729 -4.202 -6.932 1.00 91.88 131 LYS A C 1
ATOM 1029 O O . LYS A 1 131 ? -0.342 -4.740 -7.965 1.00 91.88 131 LYS A O 1
ATOM 1034 N N . GLN A 1 132 ? -0.089 -3.178 -6.368 1.00 90.81 132 GLN A N 1
ATOM 1035 C CA . GLN A 1 132 ? 1.176 -2.647 -6.885 1.00 90.81 132 GLN A CA 1
ATOM 1036 C C . GLN A 1 132 ? 2.258 -3.732 -6.918 1.00 90.81 132 GLN A C 1
ATOM 1038 O O . GLN A 1 132 ? 2.919 -3.909 -7.937 1.00 90.81 132 GLN A O 1
ATOM 1043 N N . SER A 1 133 ? 2.404 -4.498 -5.835 1.00 90.12 133 SER A N 1
ATOM 1044 C CA . SER A 1 133 ? 3.395 -5.571 -5.740 1.00 90.12 133 SER A CA 1
ATOM 1045 C C . SER A 1 133 ? 3.156 -6.675 -6.777 1.00 90.12 133 SER A C 1
ATOM 1047 O O . SER A 1 133 ? 4.101 -7.120 -7.431 1.00 90.12 133 SER A O 1
ATOM 1049 N N . LEU A 1 134 ? 1.898 -7.070 -6.992 1.00 89.00 134 LEU A N 1
ATOM 1050 C CA . LEU A 1 134 ? 1.527 -8.036 -8.029 1.00 89.00 134 LEU A CA 1
ATOM 1051 C C . LEU A 1 134 ? 1.763 -7.493 -9.442 1.00 89.00 134 LEU A C 1
ATOM 1053 O O . LEU A 1 134 ? 2.275 -8.216 -10.294 1.00 89.00 134 LEU A O 1
ATOM 1057 N N . MET A 1 135 ? 1.424 -6.226 -9.691 1.00 87.75 135 MET A N 1
ATOM 1058 C CA . MET A 1 135 ? 1.653 -5.576 -10.983 1.00 87.75 135 MET A CA 1
ATOM 1059 C C . MET A 1 135 ? 3.145 -5.559 -11.331 1.00 87.75 135 MET A C 1
ATOM 1061 O O . MET A 1 135 ? 3.512 -5.976 -12.424 1.00 87.75 135 MET A O 1
ATOM 1065 N N . LEU A 1 136 ? 4.004 -5.171 -10.383 1.00 84.56 136 LEU A N 1
ATOM 1066 C CA . LEU A 1 136 ? 5.460 -5.178 -10.560 1.00 84.56 136 LEU A CA 1
ATOM 1067 C C . LEU A 1 136 ? 6.009 -6.595 -10.788 1.00 84.56 136 LEU A C 1
ATOM 1069 O O . LEU A 1 136 ? 6.877 -6.786 -11.633 1.00 84.56 136 LEU A O 1
ATOM 1073 N N . SER A 1 137 ? 5.457 -7.597 -10.097 1.00 77.75 137 SER A N 1
ATOM 1074 C CA . SER A 1 137 ? 5.874 -8.999 -10.249 1.00 77.75 137 SER A CA 1
ATOM 1075 C C . SER A 1 137 ? 5.537 -9.573 -11.633 1.00 77.75 137 SER A C 1
ATOM 1077 O O . SER A 1 137 ? 6.315 -10.347 -12.181 1.00 77.75 137 SER A O 1
ATOM 1079 N N . ARG A 1 138 ? 4.409 -9.172 -12.240 1.00 66.12 138 ARG A N 1
ATOM 1080 C CA . ARG A 1 138 ? 4.001 -9.636 -13.584 1.00 66.12 138 ARG A CA 1
ATOM 1081 C C . ARG A 1 138 ? 4.936 -9.177 -14.703 1.00 66.12 138 ARG A C 1
ATOM 1083 O O . ARG A 1 138 ? 4.967 -9.816 -15.751 1.00 66.12 138 ARG A O 1
ATOM 1090 N N . HIS A 1 139 ? 5.663 -8.078 -14.514 1.00 56.50 139 HIS A N 1
ATOM 1091 C CA . HIS A 1 139 ? 6.610 -7.584 -15.515 1.00 56.50 139 HIS A CA 1
ATOM 1092 C C . HIS A 1 139 ? 7.934 -8.357 -15.523 1.00 56.50 139 HIS A C 1
ATOM 1094 O O . HIS A 1 139 ? 8.602 -8.365 -16.552 1.00 56.50 139 HIS A O 1
ATOM 1100 N N . ILE A 1 140 ? 8.272 -9.049 -14.430 1.00 55.75 140 ILE A N 1
ATOM 1101 C CA . ILE A 1 140 ? 9.473 -9.889 -14.339 1.00 55.75 140 ILE A CA 1
ATOM 1102 C C . ILE A 1 140 ? 9.259 -11.205 -15.102 1.00 55.75 140 ILE A C 1
ATOM 1104 O O . ILE A 1 140 ? 10.101 -11.576 -15.911 1.00 55.75 140 ILE A O 1
ATOM 1108 N N . ASP A 1 141 ? 8.090 -11.842 -14.958 1.00 51.91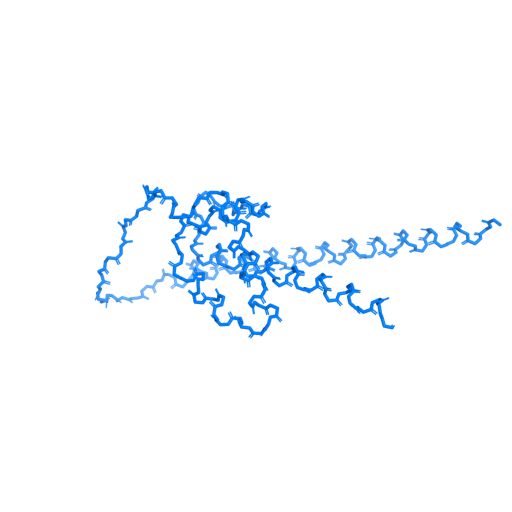 141 ASP A N 1
ATOM 1109 C CA . ASP A 1 141 ? 7.772 -13.108 -15.651 1.00 51.91 141 ASP A CA 1
ATOM 1110 C C . ASP A 1 141 ? 7.657 -12.969 -17.182 1.00 51.91 141 ASP A C 1
ATOM 1112 O O . ASP A 1 141 ? 7.748 -13.957 -17.909 1.00 51.91 141 ASP A O 1
ATOM 1116 N N . ARG A 1 142 ? 7.451 -11.750 -17.704 1.00 48.44 142 ARG A N 1
ATOM 1117 C CA . ARG A 1 142 ? 7.300 -11.513 -19.151 1.00 48.44 142 ARG A CA 1
ATOM 1118 C C . ARG A 1 142 ? 8.637 -11.387 -19.890 1.00 48.44 142 ARG A C 1
ATOM 1120 O O . ARG A 1 142 ? 8.635 -11.452 -21.111 1.00 48.44 142 ARG A O 1
ATOM 1127 N N . GLN A 1 143 ? 9.748 -11.180 -19.179 1.00 47.62 143 GLN A N 1
ATOM 1128 C CA . GLN A 1 143 ? 11.092 -11.112 -19.772 1.00 47.62 143 GLN A CA 1
ATOM 1129 C C . GLN A 1 143 ? 11.827 -12.464 -19.757 1.00 47.62 143 GLN A C 1
ATOM 1131 O O . GLN A 1 143 ? 12.954 -12.550 -20.233 1.00 47.62 143 GLN A O 1
ATOM 1136 N N . THR A 1 144 ? 11.194 -13.517 -19.233 1.00 48.19 144 THR A N 1
ATOM 1137 C CA . THR A 1 144 ? 11.750 -14.877 -19.128 1.00 48.19 144 THR A CA 1
ATOM 1138 C C . THR A 1 144 ? 11.074 -15.905 -20.045 1.00 48.19 144 THR A C 1
ATOM 1140 O O . THR A 1 144 ? 11.218 -17.103 -19.810 1.00 48.19 144 THR A O 1
ATOM 1143 N N . LEU A 1 145 ? 10.358 -15.466 -21.088 1.00 41.91 145 LEU A N 1
ATOM 1144 C CA . LEU A 1 145 ? 9.806 -16.328 -22.144 1.00 41.91 145 LEU A CA 1
ATOM 1145 C C . LEU A 1 145 ? 10.322 -15.916 -23.522 1.00 41.91 145 LEU A C 1
ATOM 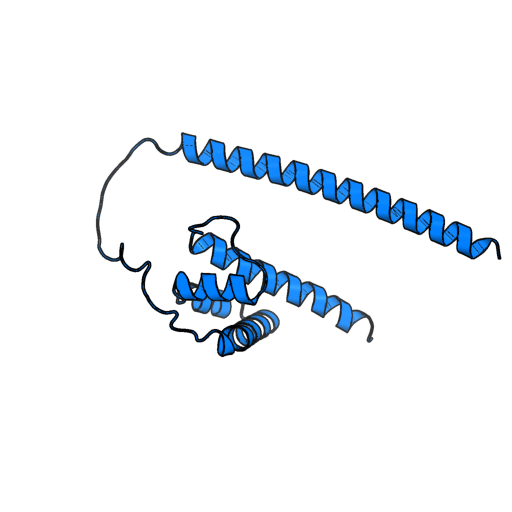1147 O O . LEU A 1 145 ? 10.251 -14.703 -23.824 1.00 41.91 145 LEU A O 1
#

Sequence (145 aa):
MIKKDEETVQLVEEISELKEILREVSRKLTRIETQVKRGVTSAASKTSELPNSQTAADVKKPANLPAEQVLQVYEELRLKAKNGKEQEVREKLLTMSATDLNLMCCELGMPPSSKNPSRRKMFELIIGRIKQSLMLSRHIDRQTL

Foldseek 3Di:
DPVVVVVVVVVVVVVVVVVVVVVVVVVVVVVVVVVVVVVVVVPPDDDDDDDDDDDPDDPPDDFPDDLVCLVVVLVVLLVCVVVVNPVVSLVVLVPGDLNSLQSSCVSVVNHDPDPRDDSVVSSVVSVVVSVVVSVVVVVVVVVVD

Solvent-accessible surface area (backbone atoms only — not comparable to full-atom values): 8751 Å² total; per-residue (Å²): 125,70,69,63,58,56,54,52,50,52,51,52,51,53,52,50,52,53,50,50,52,51,51,50,51,49,54,52,50,52,52,50,55,53,49,52,56,54,52,59,66,72,66,75,69,88,82,83,89,86,91,81,81,87,73,100,70,71,100,76,59,78,51,91,58,58,78,88,50,42,63,57,54,49,50,53,40,40,51,35,42,73,72,69,36,48,67,63,41,51,54,53,60,68,72,49,51,62,54,38,41,49,51,44,28,46,79,70,73,53,63,67,96,45,100,78,63,52,60,68,56,43,51,52,50,54,52,50,50,42,52,52,53,52,56,60,52,56,62,57,65,63,76,76,113

Secondary structure (DSSP, 8-state):
-HHHHHHHHHHHHHHHHHHHHHHHHHHHHHHHHHHHHHHHHHS---------------TTPPPSS-HHHHHHHHHHHHHHHHTT-HHHHHHHHHHS-HHHHHHHHHHTT---SSSS--HHHHHHHHHHHHHHHHHHHHHHHTT--

pLDDT: mean 76.67, std 18.01, range [33.69, 94.19]

Mean predicted aligned error: 17.2 Å